Protein AF-A0A6N9TCM9-F1 (afdb_monomer)

Secondary structure (DSSP, 8-state):
-HHHHHHHHHHHHHHHHTTSS-HHHHTSHHHHHHHHHHHHHHHHHHHHHHHHHTTT---HHHHHHHHHHHHHHHHHHHHHHHHHHHT-HHHHHHHHHHHHHHHHTT---SSSEEEETTEEEES---HHHHHHHHHTT-

Structure (mmCIF, N/CA/C/O backbone):
data_AF-A0A6N9TCM9-F1
#
_entry.id   AF-A0A6N9TCM9-F1
#
loop_
_atom_site.group_PDB
_atom_site.id
_atom_site.type_symbol
_atom_site.label_atom_id
_atom_site.label_alt_id
_atom_site.label_comp_id
_atom_site.label_asym_id
_atom_site.label_entity_id
_atom_site.label_seq_id
_atom_site.pdbx_PDB_ins_code
_atom_site.Cartn_x
_atom_site.Cartn_y
_atom_site.Cartn_z
_atom_site.occupancy
_atom_site.B_iso_or_equiv
_atom_site.auth_seq_id
_atom_site.auth_comp_id
_atom_site.auth_asym_id
_atom_site.auth_atom_id
_atom_site.pdbx_PDB_model_num
ATOM 1 N N . MET A 1 1 ? -20.689 16.392 9.400 1.00 61.03 1 MET A N 1
ATOM 2 C CA . MET A 1 1 ? -19.559 17.279 9.043 1.00 61.03 1 MET A CA 1
ATOM 3 C C . MET A 1 1 ? -18.229 16.535 8.912 1.00 61.03 1 MET A C 1
ATOM 5 O O . MET A 1 1 ? -17.640 16.641 7.851 1.0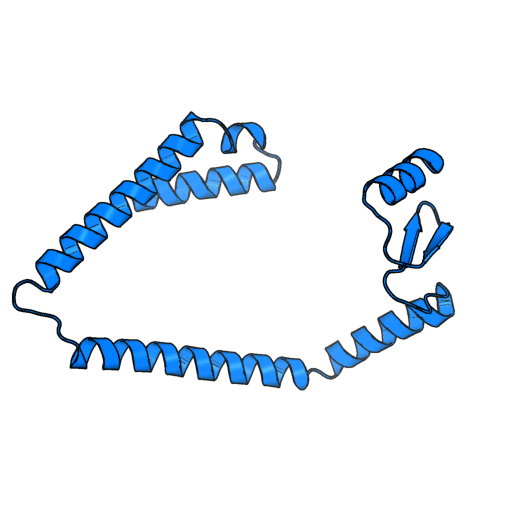0 61.03 1 MET A O 1
ATOM 9 N N . ALA A 1 2 ? -17.783 15.718 9.880 1.00 75.38 2 ALA A N 1
ATOM 10 C CA . ALA A 1 2 ? -16.501 14.990 9.770 1.00 75.38 2 ALA A CA 1
ATOM 11 C C . ALA A 1 2 ? -16.387 14.067 8.533 1.00 75.38 2 ALA A C 1
ATOM 13 O O . ALA A 1 2 ? -15.370 14.084 7.851 1.00 75.38 2 ALA A O 1
ATOM 14 N N . ILE A 1 3 ? -17.455 13.331 8.195 1.00 83.00 3 ILE A N 1
ATOM 15 C CA . ILE A 1 3 ? -17.491 12.468 6.997 1.00 83.00 3 ILE A CA 1
ATOM 16 C C . ILE A 1 3 ? -17.316 13.294 5.714 1.00 83.00 3 ILE A C 1
ATOM 18 O O . ILE A 1 3 ? -16.526 12.924 4.856 1.00 83.00 3 ILE A O 1
ATOM 22 N N . LEU A 1 4 ? -17.994 14.443 5.610 1.00 89.25 4 LEU A N 1
ATOM 23 C CA . LEU A 1 4 ? -17.861 15.342 4.458 1.00 89.25 4 LEU A CA 1
ATOM 24 C C . LEU A 1 4 ? -16.426 15.864 4.314 1.00 89.25 4 LEU A C 1
ATOM 26 O O . LEU A 1 4 ? -15.913 15.904 3.206 1.00 89.25 4 LEU A O 1
ATOM 30 N N . GLY A 1 5 ? -15.762 16.209 5.422 1.00 89.31 5 GLY A N 1
ATOM 31 C CA . GLY A 1 5 ? -14.369 16.664 5.395 1.00 89.31 5 GLY A CA 1
ATOM 32 C C . GLY A 1 5 ? -13.399 15.600 4.875 1.00 89.31 5 GLY A C 1
ATOM 33 O O . GLY A 1 5 ? -12.535 15.912 4.062 1.00 89.31 5 GLY A O 1
ATOM 34 N N . VAL A 1 6 ? -13.577 14.341 5.286 1.00 92.00 6 VAL A N 1
ATOM 35 C CA . VAL A 1 6 ? -12.769 13.212 4.791 1.00 92.00 6 VAL A CA 1
ATOM 36 C C . VAL A 1 6 ? -13.039 12.952 3.307 1.00 92.00 6 VAL A C 1
ATOM 38 O O . VAL A 1 6 ? -12.094 12.772 2.546 1.00 92.00 6 VAL A O 1
ATOM 41 N N . VAL A 1 7 ? -14.305 12.997 2.876 1.00 94.56 7 VAL A N 1
ATOM 42 C CA . VAL A 1 7 ? -14.668 12.848 1.456 1.00 94.56 7 VAL A CA 1
ATOM 43 C C . VAL A 1 7 ? -14.028 13.945 0.607 1.00 94.56 7 VAL A C 1
ATOM 45 O O . VAL A 1 7 ? -13.422 13.633 -0.408 1.00 94.56 7 VAL A O 1
ATOM 48 N N . VAL A 1 8 ? -14.102 15.211 1.030 1.00 92.88 8 VAL A N 1
ATOM 49 C CA . VAL A 1 8 ? -13.482 16.337 0.307 1.00 92.88 8 VAL A CA 1
ATOM 50 C C . VAL A 1 8 ? -11.961 16.198 0.249 1.00 92.88 8 VAL A C 1
ATOM 52 O O . VAL A 1 8 ? -11.372 16.436 -0.801 1.00 92.88 8 VAL A O 1
ATOM 55 N N . TYR A 1 9 ? -11.325 15.783 1.348 1.00 92.81 9 TYR A N 1
ATOM 56 C CA . TYR A 1 9 ? -9.881 15.547 1.381 1.00 92.81 9 TYR A CA 1
ATOM 57 C C . TYR A 1 9 ? -9.452 14.468 0.378 1.00 92.81 9 TYR A C 1
ATOM 59 O O . TYR A 1 9 ? -8.534 14.694 -0.408 1.00 92.81 9 TYR A O 1
ATOM 67 N N . HIS A 1 10 ? -10.134 13.318 0.368 1.00 94.06 10 HIS A N 1
ATOM 68 C CA . HIS A 1 10 ? -9.845 12.246 -0.587 1.00 94.06 10 HIS A CA 1
ATOM 69 C C . HIS A 1 10 ? -10.168 12.647 -2.024 1.00 94.06 10 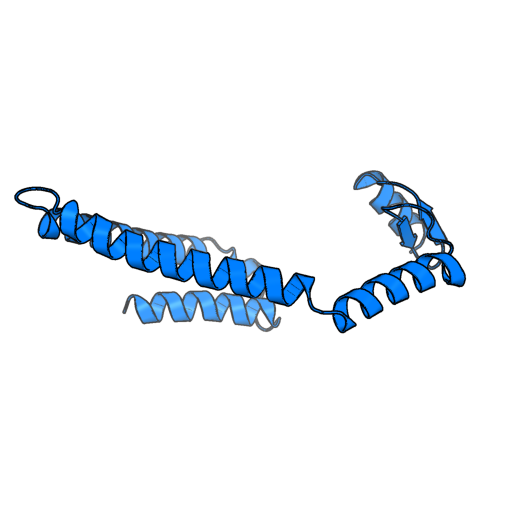HIS A C 1
ATOM 71 O O . HIS A 1 10 ? -9.364 12.395 -2.909 1.00 94.06 10 HIS A O 1
ATOM 77 N N . PHE A 1 11 ? -11.278 13.347 -2.249 1.00 95.00 11 PHE A N 1
ATOM 78 C CA . PHE A 1 11 ? -11.634 13.837 -3.575 1.00 95.00 11 PHE A CA 1
ATOM 79 C C . PHE A 1 11 ? -10.575 14.794 -4.145 1.00 95.00 11 PHE A C 1
ATOM 81 O O . PHE A 1 11 ? -10.271 14.741 -5.332 1.00 95.00 11 PHE A O 1
ATOM 88 N N . GLY A 1 12 ? -9.961 15.635 -3.306 1.00 93.75 12 GLY A N 1
ATOM 89 C CA . GLY A 1 12 ? -8.829 16.472 -3.716 1.00 93.75 12 GLY A CA 1
ATOM 90 C C . GLY A 1 12 ? -7.617 15.650 -4.171 1.00 93.75 12 GLY A C 1
ATOM 91 O O . GLY A 1 12 ? -7.009 15.963 -5.196 1.00 93.75 12 GLY A O 1
ATOM 92 N N . TRP A 1 13 ? -7.307 14.565 -3.456 1.00 93.69 13 TRP A N 1
ATOM 93 C CA . TRP A 1 13 ? -6.287 13.604 -3.879 1.00 93.69 13 TRP A CA 1
ATOM 94 C C . TRP A 1 13 ? -6.653 12.907 -5.187 1.00 93.69 13 TRP A C 1
ATOM 96 O O . TRP A 1 13 ? -5.802 12.828 -6.068 1.00 93.69 13 TRP A O 1
ATOM 106 N N . ASP A 1 14 ? -7.900 12.469 -5.351 1.00 94.12 14 ASP A N 1
ATOM 107 C CA . ASP A 1 14 ? -8.375 11.828 -6.580 1.00 94.12 14 ASP A CA 1
ATOM 108 C C . ASP A 1 14 ? -8.214 12.765 -7.788 1.00 94.12 14 ASP A C 1
ATOM 110 O O . ASP A 1 14 ? -7.663 12.373 -8.815 1.00 94.12 14 ASP A O 1
ATOM 114 N N . LEU A 1 15 ? -8.611 14.038 -7.659 1.00 94.75 15 LEU A N 1
ATOM 115 C CA . LEU A 1 15 ? -8.418 15.044 -8.711 1.00 94.75 15 LEU A CA 1
ATOM 116 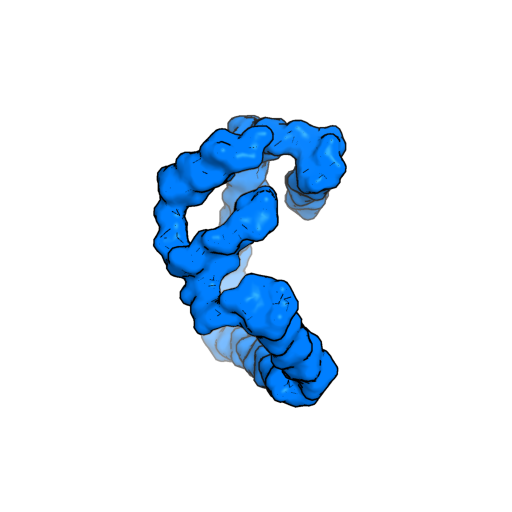C C . LEU A 1 15 ? -6.940 15.271 -9.048 1.00 94.75 15 LEU A C 1
ATOM 118 O O . LEU A 1 15 ? -6.606 15.443 -10.219 1.00 94.75 15 LEU A O 1
ATOM 122 N N . SER A 1 16 ? -6.063 15.263 -8.042 1.00 93.25 16 SER A N 1
ATOM 123 C CA . SER A 1 16 ? -4.613 15.360 -8.237 1.00 93.25 16 SER A CA 1
ATOM 124 C C . SER A 1 16 ? -4.067 14.143 -8.994 1.00 93.25 16 SER A C 1
ATOM 126 O O . SER A 1 16 ? -3.348 14.300 -9.979 1.00 93.25 16 SER A O 1
ATOM 128 N N . PHE A 1 17 ? -4.488 12.928 -8.623 1.00 91.56 17 PHE A N 1
ATOM 129 C CA . PHE A 1 17 ? -4.104 11.693 -9.316 1.00 91.56 17 PHE A CA 1
ATOM 130 C C . PHE A 1 17 ? -4.575 11.650 -10.773 1.00 91.56 17 PHE A C 1
ATOM 132 O O . PHE A 1 17 ? -3.851 11.156 -11.634 1.00 91.56 17 PHE A O 1
ATOM 139 N N . PHE A 1 18 ? -5.760 12.188 -11.067 1.00 94.56 18 PHE A N 1
ATOM 140 C CA . PHE A 1 18 ? -6.274 12.291 -12.434 1.00 94.56 18 PHE A CA 1
ATOM 141 C C . PHE A 1 18 ? -5.702 13.481 -13.227 1.00 94.56 18 PHE A C 1
ATOM 143 O O . PHE A 1 18 ? -6.041 13.646 -14.397 1.00 94.56 18 PHE A O 1
ATOM 150 N N . GLY A 1 19 ? -4.842 14.309 -12.623 1.00 91.88 19 GLY A N 1
ATOM 151 C CA . GLY A 1 19 ? -4.216 15.463 -13.277 1.00 91.88 19 GLY A CA 1
ATOM 152 C C . GLY A 1 19 ? -5.112 16.701 -13.405 1.00 91.88 19 GLY A C 1
ATOM 153 O O . GLY A 1 19 ? -4.745 17.648 -14.096 1.00 91.88 19 GLY A O 1
ATOM 154 N N . PHE A 1 20 ? -6.274 16.727 -12.743 1.00 92.25 20 PHE A N 1
ATOM 155 C CA . PHE A 1 20 ? -7.172 17.890 -12.706 1.00 92.25 20 PHE A CA 1
ATOM 156 C C . PHE A 1 20 ? -6.767 18.938 -11.658 1.00 92.25 20 PHE A C 1
ATOM 158 O O . PHE A 1 20 ? -7.228 20.077 -11.721 1.00 92.25 20 PHE A O 1
ATOM 165 N N . ALA A 1 21 ? -5.921 18.569 -10.694 1.00 88.81 21 ALA A N 1
ATOM 166 C CA . ALA A 1 21 ? -5.365 19.462 -9.680 1.00 88.81 21 ALA A CA 1
ATOM 167 C C . ALA A 1 21 ? -3.840 19.303 -9.605 1.00 88.81 21 ALA A C 1
ATOM 169 O O . ALA A 1 21 ? -3.311 18.231 -9.897 1.00 88.81 21 ALA A O 1
ATOM 170 N N . SER A 1 22 ? -3.121 20.360 -9.212 1.00 88.50 22 SER A N 1
ATOM 171 C CA . SER A 1 22 ? -1.670 20.269 -9.042 1.00 88.50 22 SER A CA 1
ATOM 172 C C . SER A 1 22 ? -1.318 19.428 -7.807 1.00 88.50 22 SER A C 1
ATOM 174 O O . SER A 1 22 ? -1.930 19.619 -6.748 1.00 88.50 22 SER A O 1
ATOM 176 N N . PRO A 1 23 ? -0.303 18.546 -7.887 1.00 85.31 23 PRO A N 1
ATOM 177 C CA . PRO A 1 23 ? 0.176 17.795 -6.727 1.00 85.31 23 PRO A CA 1
ATOM 178 C C . PRO A 1 23 ? 0.543 18.712 -5.556 1.00 85.31 23 PRO A C 1
ATOM 180 O O . PRO A 1 23 ? 0.171 18.444 -4.413 1.00 85.31 23 PRO A O 1
ATOM 183 N N . ASP A 1 24 ? 1.164 19.854 -5.855 1.00 90.12 24 ASP A N 1
ATOM 184 C CA . ASP A 1 24 ? 1.600 20.851 -4.873 1.00 90.12 24 ASP A CA 1
ATOM 185 C C . ASP A 1 24 ? 0.447 21.407 -4.026 1.00 90.12 24 ASP A C 1
ATOM 187 O O . ASP A 1 24 ? 0.636 21.745 -2.858 1.00 90.12 24 ASP A O 1
ATOM 191 N N . MET A 1 25 ? -0.772 21.463 -4.579 1.00 89.19 25 MET A N 1
ATOM 192 C CA . MET A 1 25 ? -1.951 21.903 -3.834 1.00 89.19 25 MET A CA 1
ATOM 193 C C . MET A 1 25 ? -2.258 20.956 -2.669 1.00 89.19 25 MET A C 1
ATOM 195 O O . MET A 1 25 ? -2.553 21.422 -1.568 1.00 89.19 25 MET A O 1
ATOM 199 N N . MET A 1 26 ? -2.173 19.639 -2.876 1.00 92.38 26 MET A N 1
ATOM 200 C CA . MET A 1 26 ? -2.468 18.648 -1.831 1.00 92.38 26 MET A CA 1
ATOM 201 C C . MET A 1 26 ? -1.372 18.574 -0.763 1.00 92.38 26 MET A C 1
ATOM 203 O O . MET A 1 26 ? -1.657 18.265 0.395 1.00 92.38 26 MET A O 1
ATOM 207 N N . PHE A 1 27 ? -0.137 18.918 -1.129 1.00 91.81 27 PHE A N 1
ATOM 208 C CA . PHE A 1 27 ? 0.986 19.045 -0.197 1.00 91.81 27 PHE A CA 1
ATOM 209 C C . PHE A 1 27 ? 1.095 20.433 0.451 1.00 91.81 27 PHE A C 1
ATOM 211 O O . PHE A 1 27 ? 1.983 20.655 1.272 1.00 91.81 27 PHE A O 1
ATOM 218 N N . SER A 1 28 ? 0.202 21.368 0.119 1.00 93.62 28 SER A N 1
ATOM 219 C CA . SER A 1 28 ? 0.217 22.705 0.708 1.00 93.62 28 SER A CA 1
ATOM 220 C C . SER A 1 28 ? -0.081 22.668 2.212 1.00 93.62 28 SER A C 1
ATOM 222 O O . SER A 1 28 ? -0.871 21.851 2.702 1.00 93.62 28 SER A O 1
ATOM 224 N N . GLU A 1 29 ? 0.525 23.592 2.964 1.00 95.00 29 GLU A N 1
ATOM 225 C CA . GLU A 1 29 ? 0.338 23.665 4.418 1.00 95.00 29 GLU A CA 1
ATOM 226 C C . GLU A 1 29 ? -1.136 23.723 4.860 1.00 95.00 29 GLU A C 1
ATOM 228 O O . GLU A 1 29 ? -1.486 22.997 5.797 1.00 95.00 29 GLU A O 1
ATOM 233 N N . PRO A 1 30 ? -2.039 24.488 4.205 1.00 94.12 30 PRO A N 1
ATOM 234 C CA . PRO A 1 30 ? -3.445 24.525 4.603 1.00 94.12 30 PRO A CA 1
ATOM 235 C C . PRO A 1 30 ? -4.133 23.157 4.528 1.00 94.12 30 PRO A C 1
ATOM 237 O O . PRO A 1 30 ? -4.877 22.790 5.440 1.00 94.12 30 PRO A O 1
ATOM 240 N N . VAL A 1 31 ? -3.861 22.376 3.477 1.00 93.19 31 VAL A N 1
ATOM 241 C CA . VAL A 1 31 ? -4.451 21.041 3.286 1.00 93.19 31 VAL A CA 1
ATOM 242 C C . VAL A 1 31 ? -3.897 20.054 4.314 1.00 93.19 31 VAL A C 1
ATOM 244 O O . VAL A 1 31 ? -4.653 19.268 4.892 1.00 93.19 31 VAL A O 1
ATOM 247 N N . ILE A 1 32 ? -2.600 20.135 4.618 1.00 93.00 32 ILE A N 1
ATOM 248 C CA . ILE A 1 32 ? -1.967 19.310 5.654 1.00 93.00 32 ILE A CA 1
ATOM 249 C C . ILE A 1 32 ? -2.546 19.625 7.039 1.00 93.00 32 ILE A C 1
ATOM 251 O O . ILE A 1 32 ? -2.874 18.706 7.794 1.00 93.00 32 ILE A O 1
ATOM 255 N N . ILE A 1 33 ? -2.692 20.906 7.391 1.00 95.81 33 ILE A N 1
ATOM 256 C CA . ILE A 1 33 ? -3.284 21.326 8.670 1.00 95.81 33 ILE A CA 1
ATOM 257 C C . ILE A 1 33 ? -4.736 20.851 8.759 1.00 95.81 33 ILE A C 1
ATOM 259 O O . ILE A 1 33 ? -5.132 20.304 9.788 1.00 95.81 33 ILE A O 1
ATOM 263 N N . PHE A 1 34 ? -5.507 20.984 7.678 1.00 93.50 34 PHE A N 1
ATOM 264 C CA . PHE A 1 34 ? -6.879 20.486 7.605 1.00 93.50 34 PHE A CA 1
ATOM 265 C C . PHE A 1 34 ? -6.960 18.970 7.849 1.00 93.50 34 PHE A C 1
ATOM 267 O O . PHE A 1 34 ? -7.728 18.520 8.703 1.00 93.50 34 PHE A O 1
ATOM 274 N N . ALA A 1 35 ? -6.122 18.180 7.171 1.00 92.75 35 ALA A N 1
ATOM 275 C CA . ALA A 1 35 ? -6.066 16.729 7.344 1.00 92.75 35 ALA A CA 1
ATOM 276 C C . ALA A 1 35 ? -5.680 16.329 8.778 1.00 92.75 35 ALA A C 1
ATOM 278 O O . ALA A 1 35 ? -6.306 15.454 9.384 1.00 92.75 35 ALA A O 1
ATOM 279 N N . ARG A 1 36 ? -4.684 17.011 9.358 1.00 94.19 36 ARG A N 1
ATOM 280 C CA . ARG A 1 36 ? -4.255 16.801 10.750 1.00 94.19 36 ARG A CA 1
ATOM 281 C C . ARG A 1 36 ? -5.352 17.163 11.745 1.00 94.19 36 ARG A C 1
ATOM 283 O O . ARG A 1 36 ? -5.548 16.429 12.709 1.00 94.19 36 ARG A O 1
ATOM 290 N N . ALA A 1 37 ? -6.089 18.246 11.510 1.00 95.06 37 ALA A N 1
ATOM 291 C CA . ALA A 1 37 ? -7.212 18.642 12.351 1.00 95.06 37 ALA A CA 1
ATOM 292 C C . ALA A 1 37 ? -8.350 17.608 12.300 1.00 95.06 37 ALA A C 1
ATOM 294 O O . ALA A 1 37 ? -8.883 17.233 13.346 1.00 95.06 37 ALA A O 1
ATOM 295 N N . LEU A 1 38 ? -8.676 17.083 11.112 1.00 93.12 38 LEU A N 1
ATOM 296 C CA . LEU A 1 38 ? -9.649 15.996 10.960 1.00 93.12 38 LEU A CA 1
ATOM 297 C C . LEU A 1 38 ? -9.223 14.751 11.746 1.00 93.12 38 LEU A C 1
ATOM 299 O O . LEU A 1 38 ? -9.982 14.277 12.595 1.00 93.12 38 LEU A O 1
ATOM 303 N N . ALA A 1 39 ? -7.998 14.266 11.530 1.00 92.12 39 ALA A N 1
ATOM 304 C CA . ALA A 1 39 ? -7.467 13.100 12.235 1.00 92.12 39 ALA A CA 1
ATOM 305 C C . ALA A 1 39 ? -7.399 13.320 13.757 1.00 92.12 39 ALA A C 1
ATOM 307 O O . ALA A 1 39 ? -7.793 12.446 14.533 1.00 92.12 39 ALA A O 1
ATOM 308 N N . GLY A 1 40 ? -6.964 14.506 14.191 1.00 94.56 40 GLY A N 1
ATOM 309 C CA . GLY A 1 40 ? -6.904 14.892 15.598 1.00 94.56 40 GLY A CA 1
ATOM 310 C C . GLY A 1 40 ? -8.282 14.908 16.257 1.00 94.56 40 GLY A C 1
ATOM 311 O O . GLY A 1 40 ? -8.453 14.337 17.333 1.00 94.56 40 GLY A O 1
ATOM 312 N N . SER A 1 41 ? -9.288 15.479 15.587 1.00 93.06 41 SER A N 1
ATOM 313 C CA . SER A 1 41 ? -10.668 15.497 16.089 1.00 93.06 41 SER A CA 1
ATOM 314 C C . SER A 1 41 ? -11.250 14.087 16.229 1.00 93.06 41 SER A C 1
ATOM 316 O O . SER A 1 41 ? -11.871 13.772 17.245 1.00 93.06 41 SER A O 1
ATOM 318 N N . PHE A 1 42 ? -10.988 13.206 15.258 1.00 92.44 42 PHE A N 1
ATOM 319 C CA . PHE A 1 42 ? -11.397 11.807 15.319 1.00 92.44 42 PHE A CA 1
ATOM 320 C C . PHE A 1 42 ? -10.739 11.080 16.495 1.00 92.44 42 PHE A C 1
ATOM 322 O O . PHE A 1 42 ? -11.437 10.444 17.284 1.00 92.44 42 PHE A O 1
ATOM 329 N N . MET A 1 43 ? -9.417 11.209 16.648 1.00 95.19 43 MET A N 1
ATOM 330 C CA . MET A 1 43 ? -8.677 10.557 17.730 1.00 95.19 43 MET A CA 1
ATOM 331 C C . MET A 1 43 ? -9.131 11.055 19.107 1.00 95.19 43 MET A C 1
ATOM 333 O O . MET A 1 43 ? -9.307 10.258 20.028 1.00 95.19 43 MET A O 1
ATOM 337 N N . PHE A 1 44 ? -9.398 12.358 19.237 1.00 95.25 44 PHE A N 1
ATOM 338 C CA . PHE A 1 44 ? -9.937 12.945 20.461 1.00 95.25 44 PHE A CA 1
ATOM 339 C C . PHE A 1 44 ? -11.313 12.360 20.814 1.00 95.25 44 PHE A C 1
ATOM 341 O O . PHE A 1 44 ? -11.509 11.869 21.926 1.00 95.25 44 PHE A O 1
ATOM 348 N N . LEU A 1 45 ? -12.252 12.341 19.860 1.00 94.38 45 LEU A N 1
ATOM 349 C CA . LEU A 1 45 ? -13.592 11.780 20.073 1.00 94.38 45 LEU A CA 1
ATOM 350 C C . LEU A 1 45 ? -13.554 10.277 20.363 1.00 94.38 45 LEU A C 1
ATOM 352 O O . LEU A 1 45 ? -14.295 9.803 21.22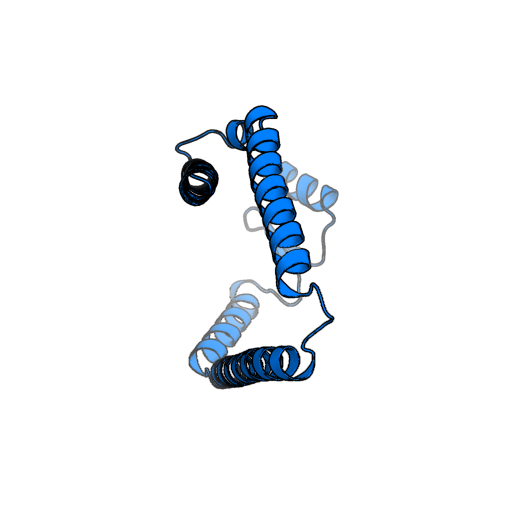7 1.00 94.38 45 LEU A O 1
ATOM 356 N N . ALA A 1 46 ? -12.687 9.527 19.681 1.00 93.19 46 ALA A N 1
ATOM 357 C CA . ALA A 1 46 ? -12.463 8.113 19.952 1.00 93.19 46 ALA A CA 1
ATOM 358 C C . ALA A 1 46 ? -11.935 7.895 21.380 1.00 93.19 46 ALA A C 1
ATOM 360 O O . ALA A 1 46 ? -12.440 7.023 22.086 1.00 93.19 46 ALA A O 1
ATOM 361 N N . GLY A 1 47 ? -10.989 8.723 21.835 1.00 92.44 47 GLY A N 1
ATOM 362 C CA . GLY A 1 47 ? -10.462 8.697 23.200 1.00 92.44 47 GLY A CA 1
ATOM 363 C C . GLY A 1 47 ? -11.532 8.991 24.254 1.00 92.44 47 GLY A C 1
ATOM 364 O O . GLY A 1 47 ? -11.716 8.201 25.179 1.00 92.44 47 GLY A O 1
ATOM 365 N N . VAL A 1 48 ? -12.303 10.071 24.082 1.00 94.00 48 VAL A N 1
ATOM 366 C CA . VAL A 1 48 ? -13.429 10.408 24.976 1.00 94.00 48 VAL A CA 1
ATOM 367 C C . VAL A 1 48 ? -14.458 9.275 25.008 1.00 94.00 48 VAL A C 1
ATOM 369 O O . VAL A 1 48 ? -14.883 8.847 26.082 1.00 94.00 48 VAL A O 1
ATOM 372 N N . SER A 1 49 ? -14.814 8.729 23.843 1.00 91.00 49 SER A N 1
ATOM 373 C CA . SER A 1 49 ? -15.742 7.597 23.734 1.00 91.00 49 SER A CA 1
ATOM 374 C C . SER A 1 49 ? -15.213 6.355 24.448 1.00 91.00 49 SER A C 1
ATOM 376 O O . SER A 1 49 ? -15.984 5.638 25.085 1.00 91.00 49 SER A O 1
ATOM 378 N N . LEU A 1 50 ? -13.904 6.098 24.374 1.00 89.31 50 LEU A N 1
ATOM 379 C CA . LEU A 1 50 ? -13.270 4.972 25.047 1.00 89.31 50 LEU A CA 1
ATOM 380 C C . LEU A 1 50 ? -13.361 5.111 26.569 1.00 89.31 50 LEU A C 1
ATOM 382 O O . LEU A 1 50 ? -13.768 4.148 27.221 1.00 89.31 50 LEU A O 1
ATOM 386 N N . VAL A 1 51 ? -13.051 6.298 27.109 1.00 89.56 51 VAL A N 1
ATOM 387 C CA . VAL A 1 51 ? -13.155 6.607 28.547 1.00 89.56 51 VAL A CA 1
ATOM 388 C C . VAL A 1 51 ? -14.594 6.424 29.034 1.00 89.56 51 VAL A C 1
ATOM 390 O O . VAL A 1 51 ? -14.825 5.694 29.998 1.00 89.56 51 VAL A O 1
ATOM 393 N N . LEU A 1 52 ? -15.576 6.997 28.329 1.00 89.00 52 LEU A N 1
ATOM 394 C CA . LEU A 1 52 ? -16.996 6.865 28.680 1.00 89.00 52 LEU A CA 1
ATOM 395 C C . LEU A 1 52 ? -17.493 5.414 28.590 1.00 89.00 52 LEU A C 1
ATOM 397 O O . LEU A 1 52 ? -18.248 4.958 29.447 1.00 89.00 52 LEU A O 1
ATOM 401 N N . ALA A 1 53 ? -17.047 4.655 27.586 1.00 86.25 53 ALA A N 1
ATOM 402 C CA . ALA A 1 53 ? -17.433 3.256 27.413 1.00 86.25 53 ALA A CA 1
ATOM 403 C C . ALA A 1 53 ? -16.853 2.315 28.489 1.00 86.25 53 ALA A C 1
ATOM 405 O O . ALA A 1 53 ? -17.350 1.196 28.647 1.00 86.25 53 ALA A O 1
ATOM 406 N N . HIS A 1 54 ? -15.805 2.742 29.204 1.00 83.00 54 HIS A N 1
ATOM 407 C CA . HIS A 1 54 ? -15.012 1.915 30.119 1.00 83.00 54 HIS A CA 1
ATOM 408 C C . HIS A 1 54 ? -14.997 2.412 31.574 1.00 83.00 54 HIS A C 1
ATOM 410 O O . HIS A 1 54 ? -14.175 1.940 32.356 1.00 83.00 54 HIS A O 1
ATOM 416 N N . GLY A 1 55 ? -15.923 3.296 31.968 1.00 76.44 55 GLY A N 1
ATOM 417 C CA . GLY A 1 55 ? -15.906 3.990 33.268 1.00 76.44 55 GLY A CA 1
ATOM 418 C C . GLY A 1 55 ? -15.740 3.114 34.523 1.00 76.44 55 GLY A C 1
ATOM 419 O O . GLY A 1 55 ? -15.075 3.535 35.459 1.00 76.44 55 GLY A O 1
ATOM 420 N N . ASN A 1 56 ? -16.262 1.879 34.528 1.00 78.69 56 ASN A N 1
ATOM 421 C CA . ASN A 1 56 ? -16.129 0.928 35.650 1.00 78.69 56 ASN A CA 1
ATOM 422 C C . ASN A 1 56 ? -15.164 -0.246 35.363 1.00 78.69 56 ASN A C 1
ATOM 424 O O . ASN A 1 56 ? -15.160 -1.238 36.090 1.00 78.69 56 ASN A O 1
ATOM 428 N N . GLY A 1 57 ? -14.375 -0.172 34.286 1.00 84.44 57 GLY A N 1
ATOM 429 C CA . GLY A 1 57 ? -13.391 -1.184 33.895 1.00 84.44 57 GLY A CA 1
ATOM 430 C C . GLY A 1 57 ? -13.610 -1.797 32.506 1.00 84.44 57 GLY A C 1
ATOM 431 O O . GLY A 1 57 ? -14.665 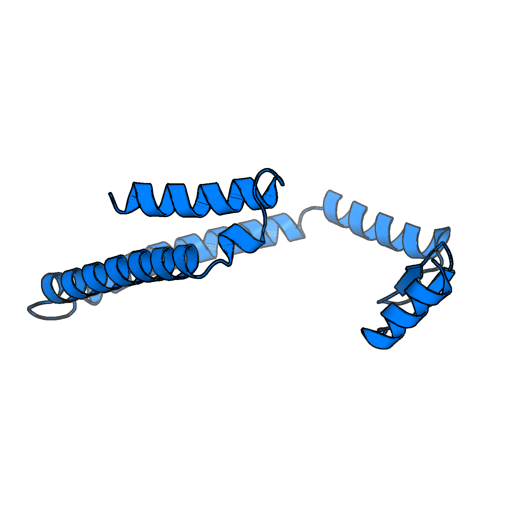-1.677 31.877 1.00 84.44 57 GLY A O 1
ATOM 432 N N . VAL A 1 58 ? -12.580 -2.491 32.011 1.00 87.06 58 VAL A N 1
ATOM 433 C CA . VAL A 1 58 ? -12.561 -3.078 30.662 1.00 87.06 58 VAL A CA 1
ATOM 434 C C . VAL A 1 58 ? -13.312 -4.398 30.582 1.00 87.06 58 VAL A C 1
ATOM 436 O O . VAL A 1 58 ? -13.000 -5.377 31.258 1.00 87.06 58 VAL A O 1
ATOM 439 N N . ARG A 1 59 ? -14.283 -4.467 29.660 1.00 86.75 59 ARG A N 1
ATOM 440 C CA . ARG A 1 59 ? -15.097 -5.665 29.386 1.00 86.75 59 ARG A CA 1
ATOM 441 C C . ARG A 1 59 ? -14.347 -6.668 28.501 1.00 86.75 59 ARG A C 1
ATOM 443 O O . ARG A 1 59 ? -14.846 -7.077 27.448 1.00 86.75 59 ARG A O 1
ATOM 450 N N . TRP A 1 60 ? -13.171 -7.107 28.952 1.00 89.31 60 TRP A N 1
ATOM 451 C CA . TRP A 1 60 ? -12.228 -7.963 28.216 1.00 89.31 60 TRP A CA 1
ATOM 452 C C . TRP A 1 60 ? -12.854 -9.205 27.582 1.00 89.31 60 TRP A C 1
ATOM 454 O O . TRP A 1 60 ? -12.474 -9.595 26.481 1.00 89.31 60 TRP A O 1
ATOM 464 N N . ARG A 1 61 ? -13.837 -9.834 28.241 1.00 90.75 61 ARG A N 1
ATOM 465 C CA . ARG A 1 61 ? -14.518 -11.018 27.693 1.00 90.75 61 ARG A CA 1
ATOM 466 C C . ARG A 1 61 ? -15.269 -10.702 26.396 1.00 90.75 61 ARG A C 1
ATOM 468 O O . ARG A 1 61 ? -15.064 -11.388 25.402 1.00 90.75 61 ARG A O 1
ATOM 475 N N . LYS A 1 62 ? -16.086 -9.642 26.377 1.00 89.62 62 LYS A N 1
ATOM 476 C CA . LYS A 1 62 ? -16.832 -9.242 25.170 1.00 89.62 62 LYS A CA 1
ATOM 477 C C . LYS A 1 62 ? -15.911 -8.658 24.099 1.00 89.62 62 LYS A C 1
ATOM 479 O O . LYS A 1 62 ? -16.134 -8.904 22.917 1.00 89.62 62 LYS A O 1
ATOM 484 N N . PHE A 1 63 ? -14.879 -7.918 24.506 1.00 90.62 63 PHE A N 1
ATOM 485 C CA . PHE A 1 63 ? -13.864 -7.399 23.589 1.00 90.62 63 PHE A CA 1
ATOM 486 C C . PHE A 1 63 ? -13.142 -8.534 22.850 1.00 90.62 63 PHE A C 1
ATOM 488 O O . PHE A 1 63 ? -13.190 -8.584 21.623 1.00 90.62 63 PHE A O 1
ATOM 495 N N . ARG A 1 64 ? -12.580 -9.509 23.581 1.00 95.12 64 ARG A N 1
ATOM 496 C CA . ARG A 1 64 ? -11.894 -10.666 22.982 1.00 95.12 64 ARG A CA 1
ATOM 497 C C . ARG A 1 64 ? -12.810 -11.504 22.095 1.00 95.12 64 ARG A C 1
ATOM 499 O O . ARG A 1 64 ? -12.362 -11.971 21.062 1.00 95.12 64 ARG A O 1
ATOM 506 N N . GLN A 1 65 ? -14.093 -11.649 22.436 1.00 96.31 65 GLN A N 1
ATOM 507 C CA . GLN A 1 65 ? -15.060 -12.338 21.570 1.00 96.31 65 GLN A CA 1
ATOM 508 C C . GLN A 1 65 ? -15.262 -11.632 20.224 1.00 96.31 65 GLN A C 1
ATOM 510 O O . GLN A 1 65 ? -15.370 -12.295 19.198 1.00 96.31 65 GLN A O 1
ATOM 515 N N . ARG A 1 66 ? -15.334 -10.296 20.210 1.00 94.69 66 ARG A N 1
ATOM 516 C CA . ARG A 1 66 ? -15.450 -9.526 18.961 1.00 94.69 66 ARG A CA 1
ATOM 517 C C . ARG A 1 66 ? -14.158 -9.597 18.156 1.00 94.69 66 ARG A C 1
ATOM 519 O O . ARG A 1 66 ? -14.213 -9.881 16.966 1.00 94.69 66 ARG A O 1
ATOM 526 N N . LEU A 1 67 ? -13.021 -9.413 18.826 1.00 96.56 67 LEU A N 1
ATOM 527 C CA . LEU A 1 67 ? -11.703 -9.502 18.206 1.00 96.56 67 LEU A CA 1
ATOM 528 C C . LEU A 1 67 ? -11.466 -10.883 17.584 1.00 96.56 67 LEU A C 1
ATOM 530 O O . LEU A 1 67 ? -11.060 -10.961 16.434 1.00 96.56 67 LEU A O 1
ATOM 534 N N . ALA A 1 68 ? -11.796 -11.962 18.298 1.00 97.94 68 ALA A N 1
ATOM 535 C CA . ALA A 1 68 ? -11.653 -13.327 17.802 1.00 97.94 68 ALA A CA 1
ATOM 536 C C . ALA A 1 68 ? -12.493 -13.585 16.543 1.00 97.94 68 ALA A C 1
ATOM 538 O O . ALA A 1 68 ? -12.010 -14.236 15.626 1.00 97.94 68 ALA A O 1
ATOM 539 N N . LYS A 1 69 ? -13.719 -13.046 16.458 1.00 98.12 69 LYS A N 1
ATOM 540 C CA . LYS A 1 69 ? -14.551 -13.168 15.246 1.00 98.12 69 LYS A CA 1
ATOM 541 C C . LYS A 1 69 ? -13.910 -12.483 14.041 1.00 98.12 69 LYS A C 1
ATOM 543 O O . LYS A 1 69 ? -13.867 -13.074 12.969 1.00 98.12 69 LYS A O 1
ATOM 548 N N . VAL A 1 70 ? -13.407 -11.261 14.222 1.00 98.00 70 VAL A N 1
ATOM 549 C CA . VAL A 1 70 ? -12.740 -10.509 13.147 1.00 98.00 70 VAL A CA 1
ATOM 550 C C . VAL A 1 70 ? -11.443 -11.201 12.732 1.00 98.00 70 VAL A C 1
ATOM 552 O O . VAL A 1 70 ? -11.219 -11.401 11.545 1.00 98.00 70 VAL A O 1
ATOM 555 N N . ALA A 1 71 ? -10.627 -11.627 13.698 1.00 98.44 71 ALA A N 1
ATOM 556 C CA . ALA A 1 71 ? -9.379 -12.336 13.436 1.00 98.44 71 ALA A CA 1
ATOM 557 C C . ALA A 1 71 ? -9.614 -13.672 12.716 1.00 98.44 71 ALA A C 1
ATOM 559 O O . ALA A 1 71 ? -8.905 -13.982 11.765 1.00 98.44 71 ALA A O 1
ATOM 560 N N . ALA A 1 72 ? -10.636 -14.434 13.119 1.00 98.44 72 ALA A N 1
ATOM 561 C CA . ALA A 1 72 ? -11.005 -15.677 12.451 1.00 98.44 72 ALA A CA 1
ATOM 562 C C . ALA A 1 72 ? -11.474 -15.428 11.012 1.00 98.44 72 ALA A C 1
ATOM 564 O O . ALA A 1 72 ? -11.005 -16.101 10.102 1.00 98.44 72 ALA A O 1
ATOM 565 N N . ALA A 1 73 ? -12.344 -14.439 10.785 1.00 98.31 73 ALA A N 1
ATOM 566 C CA . ALA A 1 73 ? -12.788 -14.084 9.438 1.00 98.31 73 ALA A CA 1
ATOM 567 C C . ALA A 1 73 ? -11.615 -13.639 8.547 1.00 98.31 73 ALA A C 1
ATOM 569 O O . ALA A 1 73 ? -11.504 -14.095 7.412 1.00 98.31 73 ALA A O 1
ATOM 570 N N . ALA A 1 74 ? -10.713 -12.807 9.077 1.00 98.38 74 ALA A N 1
ATOM 571 C CA . ALA A 1 74 ? -9.510 -12.381 8.371 1.00 98.38 74 ALA A CA 1
ATOM 572 C C . ALA A 1 74 ? -8.605 -13.573 8.028 1.00 98.38 74 ALA A C 1
ATOM 574 O O . ALA A 1 74 ? -8.187 -13.701 6.885 1.00 98.38 74 ALA A O 1
ATOM 575 N N . ALA A 1 75 ? -8.356 -14.478 8.979 1.00 98.50 75 ALA A N 1
ATOM 576 C CA . ALA A 1 75 ? -7.551 -15.674 8.741 1.00 98.50 75 ALA A CA 1
ATOM 577 C C . ALA A 1 75 ? -8.168 -16.577 7.662 1.00 98.50 75 ALA A C 1
ATOM 579 O O . ALA A 1 75 ? -7.455 -17.031 6.772 1.00 98.50 75 ALA A O 1
ATOM 580 N N . VAL A 1 76 ? -9.487 -16.792 7.703 1.00 98.56 76 VAL A N 1
ATOM 581 C CA . VAL A 1 76 ? -10.204 -17.582 6.692 1.00 98.56 76 VAL A CA 1
ATOM 582 C C . 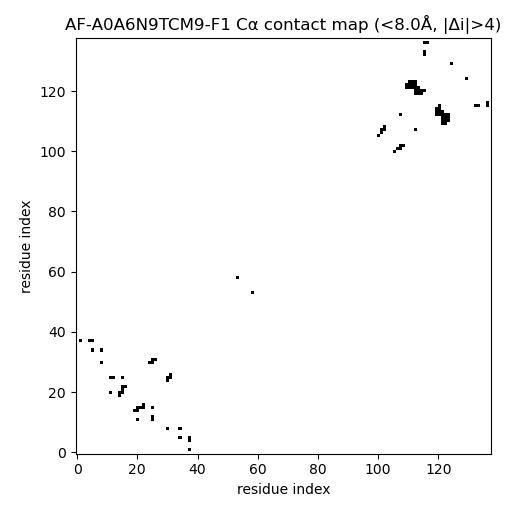VAL A 1 76 ? -10.051 -16.960 5.307 1.00 98.56 76 VAL A C 1
ATOM 584 O O . VAL A 1 76 ? -9.647 -17.655 4.380 1.00 98.56 76 VAL A O 1
ATOM 587 N N . ILE A 1 77 ? -10.320 -15.659 5.164 1.00 98.25 77 ILE A N 1
ATOM 588 C CA . ILE A 1 77 ? -10.197 -14.969 3.873 1.00 98.25 77 ILE A CA 1
ATOM 589 C C . ILE A 1 77 ? -8.749 -15.012 3.376 1.00 98.25 77 ILE A C 1
ATOM 591 O O . ILE A 1 77 ? -8.524 -15.313 2.210 1.00 98.25 77 ILE A O 1
ATOM 595 N N . SER A 1 78 ? -7.764 -14.774 4.245 1.00 98.19 78 SER A N 1
ATOM 596 C CA . SER A 1 78 ? -6.349 -14.839 3.868 1.00 98.19 78 SER A CA 1
ATOM 597 C C . SER A 1 78 ? -5.948 -16.221 3.361 1.00 98.19 78 SER A C 1
ATOM 599 O O . SER A 1 78 ? -5.288 -16.312 2.330 1.00 98.19 78 SER A O 1
ATOM 601 N N . ILE A 1 79 ? -6.364 -17.292 4.047 1.00 98.56 79 ILE A N 1
ATOM 602 C CA . ILE A 1 79 ? -6.078 -18.667 3.618 1.00 98.56 79 ILE A CA 1
ATOM 603 C C . ILE A 1 79 ? -6.727 -18.935 2.262 1.00 98.56 79 ILE A C 1
ATOM 605 O O . ILE A 1 79 ? -6.038 -19.379 1.352 1.00 98.56 79 ILE A O 1
ATOM 609 N N . VAL A 1 80 ? -8.015 -18.618 2.108 1.00 98.44 80 VAL A N 1
ATOM 610 C CA . VAL A 1 80 ? -8.755 -18.854 0.859 1.00 98.44 80 VAL A CA 1
ATOM 611 C C . VAL A 1 80 ? -8.132 -18.097 -0.312 1.00 98.44 80 VAL A C 1
ATOM 613 O O . VAL A 1 80 ? -7.907 -18.683 -1.365 1.00 98.44 80 VAL A O 1
ATOM 616 N N . THR A 1 81 ? -7.816 -16.813 -0.140 1.00 97.81 81 THR A N 1
ATOM 617 C CA . THR A 1 81 ? -7.198 -15.999 -1.196 1.00 97.81 81 THR A CA 1
ATOM 618 C C . THR A 1 81 ? -5.805 -16.512 -1.549 1.00 97.81 81 THR A C 1
ATOM 620 O O . THR A 1 81 ? -5.452 -16.582 -2.723 1.00 97.81 81 THR A O 1
ATOM 623 N N . PHE A 1 82 ? -5.014 -16.909 -0.549 1.00 97.88 82 PHE A N 1
ATOM 624 C CA . PHE A 1 82 ? -3.682 -17.458 -0.778 1.00 97.88 82 PHE A CA 1
ATOM 625 C C . PHE A 1 82 ? -3.740 -18.795 -1.524 1.00 97.88 82 PHE A C 1
ATOM 627 O O . PHE A 1 82 ? -3.012 -18.978 -2.496 1.00 97.88 82 PHE A O 1
ATOM 634 N N . THR A 1 83 ? -4.631 -19.709 -1.128 1.00 97.88 83 THR A N 1
ATOM 635 C CA . THR A 1 83 ? -4.785 -20.992 -1.827 1.00 97.88 83 THR A CA 1
ATOM 636 C C . THR A 1 83 ? -5.341 -20.803 -3.231 1.00 97.88 83 THR A C 1
ATOM 638 O O . THR A 1 83 ? -4.847 -21.447 -4.146 1.00 97.88 83 THR A O 1
ATOM 641 N N . ALA A 1 84 ? -6.302 -19.893 -3.422 1.00 97.69 84 ALA A N 1
ATOM 642 C CA . ALA A 1 84 ? -6.817 -19.556 -4.747 1.00 97.69 84 ALA A CA 1
ATOM 643 C C . ALA A 1 84 ? -5.706 -19.023 -5.666 1.00 97.69 84 ALA A C 1
ATOM 645 O O . ALA A 1 84 ? -5.596 -19.469 -6.800 1.00 97.69 84 ALA A O 1
ATOM 646 N N . CYS A 1 85 ? -4.844 -18.136 -5.158 1.00 96.56 85 CYS A N 1
ATOM 647 C CA . CYS A 1 85 ? -3.692 -17.622 -5.900 1.00 96.56 85 CYS A CA 1
ATOM 648 C C . CYS A 1 85 ? -2.698 -18.736 -6.272 1.00 96.56 85 CYS A C 1
ATOM 650 O O . CYS A 1 85 ? -2.265 -18.821 -7.416 1.00 96.56 85 CYS A O 1
ATOM 652 N N . LEU A 1 86 ? -2.369 -19.632 -5.332 1.00 96.75 86 LEU A N 1
ATOM 653 C CA . LEU A 1 86 ? -1.460 -20.756 -5.595 1.00 96.75 86 LEU A CA 1
ATOM 654 C C . LEU A 1 86 ? -2.022 -21.789 -6.580 1.00 96.75 86 LEU A C 1
ATOM 656 O O . LEU A 1 86 ? -1.251 -22.507 -7.209 1.00 96.75 86 LEU A O 1
ATOM 660 N N . GLN A 1 87 ? -3.345 -21.901 -6.676 1.00 97.00 87 GLN A N 1
ATOM 661 C CA . GLN A 1 87 ? -4.029 -22.843 -7.563 1.00 97.00 87 GLN A CA 1
ATOM 662 C C . GLN A 1 87 ? -4.358 -22.241 -8.936 1.00 97.00 87 GLN A C 1
ATOM 664 O O . GLN A 1 87 ? -4.905 -22.945 -9.784 1.00 97.00 87 GLN A O 1
ATOM 669 N N . ASP A 1 88 ? -4.031 -20.967 -9.172 1.00 97.69 88 ASP A N 1
ATOM 670 C CA . ASP A 1 88 ? -4.275 -20.286 -10.441 1.00 97.69 88 ASP A CA 1
ATOM 671 C C . ASP A 1 88 ? -3.242 -20.720 -11.498 1.00 97.69 88 ASP A C 1
ATOM 673 O O . ASP A 1 88 ? -2.164 -20.137 -11.661 1.00 97.69 88 ASP A O 1
ATOM 677 N N . THR A 1 89 ? -3.579 -21.787 -12.223 1.00 97.44 89 THR A N 1
ATOM 678 C CA . THR A 1 89 ? -2.736 -22.344 -13.289 1.00 97.44 89 THR A CA 1
ATOM 679 C C . THR A 1 89 ? -2.577 -21.391 -14.469 1.00 97.44 89 THR A C 1
ATOM 681 O O . THR A 1 89 ? -1.542 -21.415 -15.133 1.00 97.44 89 THR A O 1
ATOM 684 N N . ASP A 1 90 ? -3.565 -20.530 -14.722 1.00 97.62 90 ASP A N 1
ATOM 685 C CA . ASP A 1 90 ? -3.511 -19.554 -15.811 1.00 97.62 90 ASP A CA 1
ATOM 686 C C . ASP A 1 90 ? -2.530 -18.428 -15.476 1.00 97.62 90 ASP A C 1
ATOM 688 O O . ASP A 1 90 ? -1.746 -17.997 -16.327 1.00 97.62 90 ASP A O 1
ATOM 692 N N . LEU A 1 91 ? -2.532 -17.962 -14.224 1.00 96.19 91 LEU A N 1
ATOM 693 C CA . LEU A 1 91 ? -1.538 -17.023 -13.717 1.00 96.19 91 LEU A CA 1
ATOM 694 C C . LEU A 1 91 ? -0.138 -17.636 -13.766 1.00 96.19 91 LEU A C 1
ATOM 696 O O . LEU A 1 91 ? 0.785 -16.993 -14.267 1.00 96.19 91 LEU A O 1
ATOM 700 N N . GLN A 1 92 ? 0.020 -18.884 -13.314 1.00 97.06 92 GLN A N 1
ATOM 701 C CA . GLN A 1 92 ? 1.296 -19.593 -13.394 1.00 97.06 92 GLN A CA 1
ATOM 702 C C . GLN A 1 92 ? 1.796 -19.685 -14.842 1.00 97.06 92 GLN A C 1
ATOM 704 O O . GLN A 1 92 ? 2.953 -19.360 -15.112 1.00 97.06 92 GLN A O 1
ATOM 709 N N . ALA A 1 93 ? 0.925 -20.063 -15.783 1.00 97.44 93 ALA A N 1
ATOM 710 C CA . ALA A 1 93 ? 1.269 -20.144 -17.198 1.00 97.44 93 ALA A CA 1
ATOM 711 C C . ALA A 1 93 ? 1.724 -18.787 -17.757 1.00 97.44 93 ALA A C 1
ATOM 713 O O . ALA A 1 93 ? 2.721 -18.718 -18.472 1.00 97.44 93 ALA A O 1
ATOM 714 N N . LYS A 1 94 ? 1.058 -17.685 -17.386 1.00 97.69 94 LYS A N 1
ATOM 715 C CA . LYS A 1 94 ? 1.458 -16.325 -17.793 1.00 97.69 94 LYS A CA 1
ATOM 716 C C . LYS A 1 94 ? 2.810 -15.902 -17.214 1.00 97.69 94 LYS A C 1
ATOM 718 O O . LYS A 1 94 ? 3.580 -15.236 -17.910 1.00 97.69 94 LYS A O 1
ATOM 723 N N . VAL A 1 95 ? 3.106 -16.270 -15.965 1.00 96.19 95 VAL A N 1
ATOM 724 C CA . VAL A 1 95 ? 4.404 -15.988 -15.327 1.00 96.19 95 VAL A CA 1
ATOM 725 C C . VAL A 1 95 ? 5.523 -16.725 -16.059 1.00 96.19 95 VAL A C 1
ATOM 727 O O . VAL A 1 95 ? 6.507 -16.095 -16.447 1.00 96.19 95 VAL A O 1
ATOM 730 N N . VAL A 1 96 ? 5.343 -18.023 -16.315 1.00 96.75 96 VAL A N 1
ATOM 731 C CA . VAL A 1 96 ? 6.318 -18.840 -17.052 1.00 96.75 96 VAL A CA 1
ATOM 732 C C . VAL A 1 96 ? 6.496 -18.317 -18.477 1.00 96.75 96 VAL A C 1
ATOM 734 O O . VAL A 1 96 ? 7.624 -18.073 -18.888 1.00 96.75 96 VAL A O 1
ATOM 737 N N . ALA A 1 97 ? 5.410 -18.020 -19.195 1.00 97.56 97 ALA A N 1
ATOM 738 C CA . ALA A 1 97 ? 5.489 -17.457 -20.543 1.00 97.56 97 ALA A CA 1
ATOM 739 C C . ALA A 1 97 ? 6.238 -16.111 -20.576 1.00 97.56 97 ALA A C 1
ATOM 741 O O . ALA A 1 97 ? 7.020 -15.849 -21.487 1.00 97.56 97 ALA A O 1
ATOM 742 N N . THR A 1 98 ? 6.041 -15.252 -19.569 1.00 96.12 98 THR A N 1
ATOM 743 C CA . THR A 1 98 ? 6.769 -13.975 -19.463 1.00 96.12 98 THR A CA 1
ATOM 744 C C . THR A 1 98 ? 8.260 -14.198 -19.199 1.00 96.12 98 THR A C 1
ATOM 746 O O . THR A 1 98 ? 9.094 -13.517 -19.797 1.00 96.12 98 THR A O 1
ATOM 749 N N . GLN A 1 99 ? 8.603 -15.160 -18.336 1.00 95.56 99 GLN A N 1
ATOM 750 C CA . GLN A 1 99 ? 9.987 -15.554 -18.071 1.00 95.56 99 GLN A CA 1
ATOM 751 C C . GLN A 1 99 ? 10.659 -16.119 -19.333 1.00 95.56 99 GLN A C 1
ATOM 753 O O . GLN A 1 99 ? 11.745 -15.670 -19.698 1.00 95.56 99 GLN A O 1
ATOM 758 N N . GLU A 1 100 ? 10.013 -17.068 -20.013 1.00 96.56 100 GLU A N 1
ATOM 759 C CA . GLU A 1 100 ? 10.508 -17.690 -21.244 1.00 96.56 100 GLU A CA 1
ATOM 760 C C . GLU A 1 100 ? 10.707 -16.657 -22.348 1.00 96.56 100 GLU A C 1
ATOM 762 O O . GLU A 1 100 ? 11.751 -16.656 -23.000 1.00 96.56 100 GLU A O 1
ATOM 767 N N . ARG A 1 101 ? 9.761 -15.725 -22.521 1.00 95.62 101 ARG A N 1
ATOM 768 C CA . ARG A 1 101 ? 9.911 -14.604 -23.457 1.00 95.62 101 ARG A CA 1
ATOM 769 C C . ARG A 1 101 ? 11.121 -13.745 -23.102 1.00 95.62 101 ARG A C 1
ATOM 771 O O . ARG A 1 101 ? 11.924 -13.418 -23.970 1.00 95.62 101 ARG A O 1
ATOM 778 N N . GLY A 1 102 ? 11.274 -13.399 -21.822 1.00 94.31 102 GLY A N 1
ATOM 779 C CA . GLY A 1 102 ? 12.427 -12.652 -21.320 1.00 94.31 102 GLY A CA 1
ATOM 780 C C . GLY A 1 102 ? 13.754 -13.327 -21.672 1.00 94.31 102 GLY A C 1
ATOM 781 O O . GLY A 1 102 ? 14.662 -12.663 -22.162 1.00 94.31 102 GLY A O 1
ATOM 782 N N . GLN A 1 103 ? 13.848 -14.643 -21.488 1.00 94.94 103 GLN A N 1
ATOM 783 C CA . GLN A 1 103 ? 15.050 -15.423 -21.791 1.00 94.94 103 GLN A CA 1
ATOM 784 C C . GLN A 1 103 ? 15.295 -15.584 -23.298 1.00 94.94 103 GLN A C 1
ATOM 786 O O . GLN A 1 103 ? 16.404 -15.341 -23.765 1.00 94.94 103 GLN A O 1
ATOM 791 N N . SER A 1 104 ? 14.275 -15.988 -24.055 1.00 95.31 104 SER A N 1
ATOM 792 C CA . SER A 1 104 ? 14.408 -16.380 -25.465 1.00 95.31 104 SER A CA 1
ATOM 793 C C . SER A 1 104 ? 14.449 -15.199 -26.433 1.00 95.31 104 SER A C 1
ATOM 795 O O . SER A 1 104 ? 15.264 -15.200 -27.352 1.00 95.31 104 SER A O 1
ATOM 797 N N . GLU A 1 105 ? 13.608 -14.183 -26.228 1.00 94.31 105 GLU A N 1
ATOM 798 C CA . GLU A 1 105 ? 13.523 -13.021 -27.121 1.00 94.31 105 GLU A CA 1
ATOM 799 C C . GLU A 1 105 ? 14.452 -11.885 -26.679 1.00 94.31 105 GLU A C 1
ATOM 801 O O . GLU A 1 105 ? 15.034 -11.200 -27.518 1.00 94.31 105 GLU A O 1
ATOM 806 N N . PHE A 1 106 ? 14.609 -11.683 -25.366 1.00 93.31 106 PHE A N 1
ATOM 807 C CA . PHE A 1 106 ? 15.331 -10.529 -24.808 1.00 93.31 106 PHE A CA 1
ATOM 808 C C . PHE A 1 106 ? 16.660 -10.889 -24.125 1.00 93.31 106 PHE A C 1
ATOM 810 O O . PHE A 1 106 ? 17.387 -9.995 -23.684 1.00 93.31 106 PHE A O 1
ATOM 817 N N . GLY A 1 107 ? 16.999 -12.179 -24.030 1.00 93.50 107 GLY A N 1
ATOM 818 C CA . GLY A 1 107 ? 18.241 -12.651 -23.417 1.00 93.50 107 GLY A CA 1
ATOM 819 C C . GLY A 1 107 ? 18.359 -12.354 -21.919 1.00 93.50 107 GLY A C 1
ATOM 820 O O . GLY A 1 107 ? 19.469 -12.227 -21.420 1.00 93.50 107 GLY A O 1
ATOM 821 N N . VAL A 1 108 ? 17.263 -12.167 -21.184 1.00 94.81 108 VAL A N 1
ATOM 822 C CA . VAL A 1 108 ? 17.291 -11.903 -19.736 1.00 94.81 108 VAL A CA 1
ATOM 823 C C . VAL A 1 108 ? 17.643 -13.190 -18.985 1.00 94.81 108 VAL A C 1
ATOM 825 O O . VAL A 1 108 ? 16.808 -14.079 -18.860 1.00 94.81 108 VAL A O 1
ATOM 828 N N . ASP A 1 109 ? 18.868 -13.286 -18.472 1.00 92.69 109 ASP A N 1
ATOM 829 C CA . ASP A 1 109 ? 19.405 -14.463 -17.766 1.00 92.69 109 ASP A CA 1
ATOM 830 C C . ASP A 1 109 ? 19.451 -14.300 -16.236 1.00 92.69 109 ASP A C 1
ATOM 832 O O . ASP A 1 109 ? 19.637 -15.272 -15.504 1.00 92.69 109 ASP A O 1
ATOM 836 N N . SER A 1 110 ? 19.263 -13.077 -15.740 1.00 91.44 110 SER A N 1
ATOM 837 C CA . SER A 1 110 ? 19.366 -12.732 -14.326 1.00 91.44 110 SER A CA 1
ATOM 838 C C . SER A 1 110 ? 18.523 -11.500 -13.981 1.00 91.44 110 SER A C 1
ATOM 840 O O . SER A 1 110 ? 18.158 -10.694 -14.842 1.00 91.44 110 SER A O 1
ATOM 842 N N . THR A 1 111 ? 18.173 -11.362 -12.701 1.00 92.56 111 THR A N 1
ATOM 843 C CA . THR A 1 111 ? 17.376 -10.242 -12.182 1.00 92.56 111 THR A CA 1
ATOM 844 C C . THR A 1 111 ? 18.156 -9.441 -11.131 1.00 92.56 111 THR A C 1
ATOM 846 O O . THR A 1 111 ? 18.776 -10.064 -10.267 1.00 92.56 111 THR A O 1
ATOM 849 N N . PRO A 1 112 ? 18.057 -8.097 -11.122 1.00 94.44 112 PRO A N 1
ATOM 850 C CA . PRO A 1 112 ? 17.331 -7.280 -12.096 1.00 94.44 112 PRO A CA 1
ATOM 851 C C . PRO A 1 112 ? 18.106 -7.132 -13.420 1.00 94.44 112 PRO A C 1
ATOM 853 O O . PRO A 1 112 ? 19.332 -7.186 -13.444 1.00 94.44 112 PRO A O 1
ATOM 856 N N . THR A 1 113 ? 17.372 -6.941 -14.517 1.00 94.50 113 THR A N 1
ATOM 857 C CA . THR A 1 113 ? 17.898 -6.547 -15.833 1.00 94.50 113 THR A CA 1
ATOM 858 C C . THR A 1 113 ? 17.057 -5.378 -16.337 1.00 94.50 113 THR A C 1
ATOM 860 O O . THR A 1 113 ? 15.829 -5.424 -16.267 1.00 94.50 113 THR A O 1
ATOM 863 N N . PHE A 1 114 ? 17.710 -4.341 -16.850 1.00 94.38 114 PHE A N 1
ATOM 864 C CA . PHE A 1 114 ? 17.094 -3.123 -17.362 1.00 94.38 114 PHE A CA 1
ATOM 865 C C . PHE A 1 114 ? 17.341 -2.979 -18.865 1.00 94.38 114 PHE A C 1
ATOM 867 O O . PHE A 1 114 ? 18.376 -3.402 -19.381 1.00 94.38 114 PHE A O 1
ATOM 874 N N . PHE A 1 115 ? 16.400 -2.343 -19.561 1.00 93.00 115 PHE A N 1
ATOM 875 C CA . PHE A 1 115 ? 16.538 -1.968 -20.966 1.00 93.00 115 PHE A CA 1
ATOM 876 C C . PHE A 1 115 ? 16.357 -0.459 -21.095 1.00 93.00 115 PHE A C 1
ATOM 878 O O . PHE A 1 115 ? 15.292 0.060 -20.769 1.00 93.00 115 PHE A O 1
ATOM 885 N N . VAL A 1 116 ? 17.383 0.236 -21.582 1.00 93.31 116 VAL A N 1
ATOM 886 C CA . VAL A 1 116 ? 17.347 1.684 -21.834 1.00 93.31 116 VAL A CA 1
ATOM 887 C C . VAL A 1 116 ? 17.648 1.899 -23.311 1.00 93.31 116 VAL A C 1
ATOM 889 O O . VAL A 1 116 ? 18.713 1.510 -23.785 1.00 93.31 116 VAL A O 1
ATOM 892 N N . ASN A 1 117 ? 16.666 2.415 -24.058 1.00 91.19 117 ASN A N 1
ATOM 893 C CA . ASN A 1 117 ? 16.712 2.583 -25.519 1.00 91.19 117 ASN A CA 1
ATOM 894 C C . ASN A 1 117 ? 17.206 1.339 -26.280 1.00 91.19 117 ASN A C 1
ATOM 896 O O . ASN A 1 117 ? 18.030 1.409 -27.186 1.00 91.19 117 ASN A O 1
ATOM 900 N N . GLY A 1 118 ? 16.699 0.167 -25.883 1.00 88.25 118 GLY A N 1
ATOM 901 C CA . GLY A 1 118 ? 17.034 -1.124 -26.493 1.00 88.25 118 GLY A CA 1
ATOM 902 C C . GLY A 1 118 ? 18.360 -1.733 -26.023 1.00 88.25 118 GLY A C 1
ATOM 903 O O . GLY A 1 118 ? 18.627 -2.895 -26.321 1.00 88.25 118 GLY A O 1
ATOM 904 N N . LYS A 1 119 ? 19.172 -1.007 -25.244 1.00 90.38 119 LYS A N 1
ATOM 905 C CA . LYS A 1 119 ? 20.418 -1.522 -24.671 1.00 90.38 119 LYS A CA 1
ATOM 906 C C . LYS A 1 119 ? 20.161 -2.197 -23.323 1.00 90.38 119 LYS A C 1
ATOM 908 O O . LYS A 1 119 ? 19.516 -1.624 -22.447 1.00 90.38 119 LYS A O 1
ATOM 913 N N . ARG A 1 120 ? 20.662 -3.427 -23.177 1.00 91.50 120 ARG A N 1
ATOM 914 C CA . ARG A 1 120 ? 20.504 -4.284 -21.989 1.00 91.50 120 ARG A CA 1
ATOM 915 C C . ARG A 1 120 ? 21.569 -3.969 -20.931 1.00 91.50 120 ARG A C 1
ATOM 917 O O . ARG A 1 120 ? 22.754 -3.929 -21.256 1.00 91.50 120 ARG A O 1
ATOM 924 N N . TYR A 1 121 ? 21.146 -3.826 -19.677 1.00 92.69 121 TYR A N 1
ATOM 925 C CA . TYR A 1 121 ? 21.982 -3.593 -18.496 1.00 92.69 121 TYR A CA 1
ATOM 926 C C . TYR A 1 121 ? 21.621 -4.612 -17.410 1.00 92.69 121 TYR A C 1
ATOM 928 O O . TYR A 1 121 ? 20.460 -4.711 -17.026 1.00 92.69 121 TYR A O 1
ATOM 936 N N . VAL A 1 122 ? 22.593 -5.390 -16.935 1.00 93.69 122 VAL A N 1
ATOM 937 C CA . VAL A 1 122 ? 22.371 -6.512 -16.007 1.00 93.69 122 VAL A CA 1
ATOM 938 C C . VAL A 1 122 ? 22.863 -6.156 -14.606 1.00 93.69 122 VAL A C 1
ATOM 940 O O . VAL A 1 122 ? 23.941 -5.585 -14.462 1.00 93.69 122 VAL A O 1
ATOM 943 N N . GLY A 1 123 ? 22.102 -6.552 -13.585 1.00 91.75 123 GLY A N 1
ATOM 944 C CA . GLY A 1 123 ? 22.421 -6.322 -12.181 1.00 91.75 123 GLY A CA 1
ATOM 945 C C . GLY A 1 123 ? 21.725 -5.092 -11.602 1.00 91.75 123 GLY A C 1
ATOM 946 O O . GLY A 1 123 ? 21.116 -4.289 -12.309 1.00 91.75 123 GLY A O 1
ATOM 947 N N . ALA A 1 124 ? 21.770 -4.975 -10.275 1.00 92.62 124 ALA A N 1
ATOM 948 C CA . ALA A 1 124 ? 21.205 -3.828 -9.575 1.00 92.62 124 ALA A CA 1
ATOM 949 C C . ALA A 1 124 ? 22.101 -2.600 -9.790 1.00 92.62 124 ALA A C 1
ATOM 951 O O . ALA A 1 124 ? 23.232 -2.586 -9.313 1.00 92.62 124 ALA A O 1
ATOM 952 N N . LEU A 1 125 ? 21.581 -1.598 -10.500 1.00 92.56 125 LEU A N 1
ATOM 953 C CA . LEU A 1 125 ? 22.213 -0.290 -10.675 1.00 92.56 125 LEU A CA 1
ATOM 954 C C . LEU A 1 125 ? 21.836 0.628 -9.507 1.00 92.56 125 LEU A C 1
ATOM 956 O O . LEU A 1 125 ? 20.682 0.618 -9.062 1.00 92.56 125 LEU A O 1
ATOM 960 N N . SER A 1 126 ? 22.777 1.444 -9.035 1.00 95.12 126 SER A N 1
ATOM 961 C CA . SER A 1 126 ? 22.464 2.550 -8.128 1.00 95.12 126 SER A CA 1
ATOM 962 C C . SER A 1 126 ? 21.605 3.610 -8.841 1.00 95.12 126 SER A C 1
ATOM 964 O O . SER A 1 126 ? 21.581 3.664 -10.076 1.00 95.12 126 SER A O 1
ATOM 966 N N . PRO A 1 127 ? 20.891 4.479 -8.102 1.00 94.19 127 PRO A N 1
ATOM 967 C CA . PRO A 1 127 ? 20.171 5.599 -8.706 1.00 94.19 127 PRO A CA 1
ATOM 968 C C . PRO A 1 127 ? 21.065 6.484 -9.588 1.00 94.19 127 PRO A C 1
ATOM 970 O O . PRO A 1 127 ? 20.640 6.899 -10.664 1.00 94.19 127 PRO A O 1
ATOM 973 N N . GLU A 1 128 ? 22.308 6.733 -9.169 1.00 95.19 128 GLU A N 1
ATOM 974 C CA . GLU A 1 128 ? 23.285 7.528 -9.919 1.00 95.19 128 GLU A CA 1
ATOM 975 C C . GLU A 1 128 ? 23.721 6.816 -11.206 1.00 95.19 128 GLU A C 1
ATOM 977 O O . GLU A 1 128 ? 23.751 7.434 -12.270 1.00 95.19 128 GLU A O 1
ATOM 982 N N . GLU A 1 129 ? 24.006 5.511 -11.135 1.00 93.56 129 GLU A N 1
ATOM 983 C CA . GLU A 1 129 ? 24.355 4.695 -12.304 1.00 93.56 129 GLU A CA 1
ATOM 984 C C . GLU A 1 129 ? 23.197 4.626 -13.305 1.00 93.56 129 GLU A C 1
ATOM 986 O O . GLU A 1 129 ? 23.407 4.766 -14.509 1.00 93.56 129 GLU A O 1
ATOM 991 N N . MET A 1 130 ? 21.965 4.466 -12.816 1.00 93.44 130 MET A N 1
ATOM 992 C CA . MET A 1 130 ? 20.765 4.493 -13.649 1.00 93.44 130 MET A CA 1
ATOM 993 C C . MET A 1 130 ? 20.565 5.866 -14.307 1.00 93.44 130 MET A C 1
ATOM 995 O O . MET A 1 130 ? 20.282 5.916 -15.503 1.00 93.44 130 MET A O 1
ATOM 999 N N . SER A 1 131 ? 20.745 6.971 -13.567 1.00 93.44 131 SER A N 1
ATOM 1000 C CA . SER A 1 131 ? 20.649 8.334 -14.122 1.00 93.44 131 SER A CA 1
ATOM 1001 C C . SER A 1 131 ? 21.674 8.542 -15.230 1.00 93.44 131 SER A C 1
ATOM 1003 O O . SER A 1 131 ? 21.312 8.949 -16.329 1.00 93.44 131 SER A O 1
ATOM 1005 N N . ALA A 1 132 ? 22.931 8.164 -14.984 1.00 92.94 132 ALA A N 1
ATOM 1006 C CA . ALA A 1 132 ? 23.995 8.258 -15.977 1.00 92.94 132 ALA A CA 1
ATOM 1007 C C . ALA A 1 132 ? 23.695 7.414 -17.226 1.00 92.94 132 ALA A C 1
ATOM 1009 O O .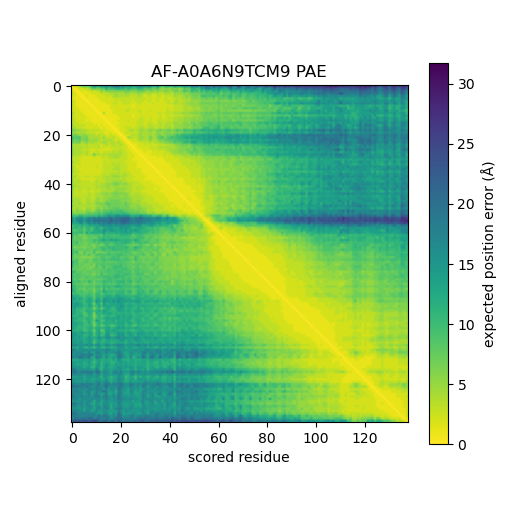 ALA A 1 132 ? 23.934 7.857 -18.349 1.00 92.94 132 ALA A O 1
ATOM 1010 N N . VAL A 1 133 ? 23.141 6.208 -17.054 1.00 92.31 133 VAL A N 1
ATOM 1011 C CA . VAL A 1 133 ? 22.713 5.358 -18.173 1.00 92.31 133 VAL A CA 1
ATOM 1012 C C . VAL A 1 133 ? 21.574 6.005 -18.967 1.00 92.31 133 VAL A C 1
ATOM 1014 O O . VAL A 1 133 ? 21.608 5.958 -20.194 1.00 92.31 133 VAL A O 1
ATOM 1017 N N . ILE A 1 134 ? 20.578 6.600 -18.312 1.00 92.12 134 ILE A N 1
ATOM 1018 C CA . ILE A 1 134 ? 19.457 7.264 -18.992 1.00 92.12 134 ILE A CA 1
ATOM 1019 C C . ILE A 1 134 ? 19.944 8.508 -19.738 1.00 92.12 134 ILE A C 1
ATOM 1021 O O . ILE A 1 134 ? 19.698 8.624 -20.934 1.00 92.12 134 ILE A O 1
ATOM 1025 N N . GLU A 1 135 ? 20.683 9.394 -19.070 1.00 93.00 135 GLU A N 1
ATOM 1026 C CA . GLU A 1 135 ? 21.221 10.628 -19.657 1.00 93.00 135 GLU A CA 1
ATOM 1027 C C . GLU A 1 135 ? 22.131 10.359 -20.856 1.00 93.00 135 GLU A C 1
ATOM 1029 O O . GLU A 1 135 ? 22.067 11.076 -21.848 1.00 93.00 135 GLU A O 1
ATOM 1034 N N . ALA A 1 136 ? 22.938 9.297 -20.804 1.00 88.19 136 ALA A N 1
ATOM 1035 C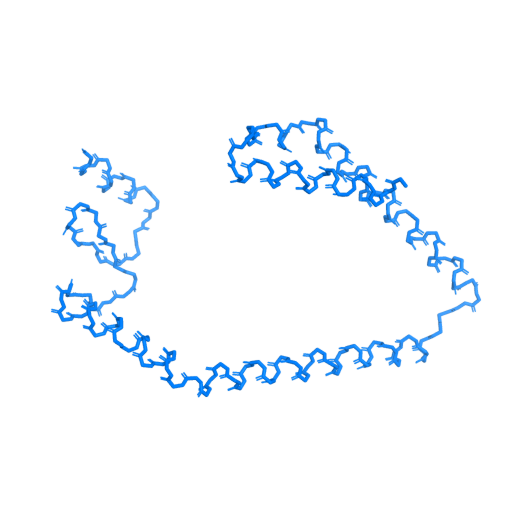 CA . ALA A 1 136 ? 23.813 8.918 -21.910 1.00 88.19 136 ALA A CA 1
ATOM 1036 C C . ALA A 1 136 ? 23.073 8.336 -23.129 1.00 88.19 136 ALA A C 1
ATOM 1038 O O . ALA A 1 136 ? 23.700 8.150 -24.172 1.00 88.19 136 ALA A O 1
ATOM 1039 N N . ASN A 1 137 ? 21.788 7.988 -22.999 1.00 84.44 137 ASN A N 1
ATOM 1040 C CA . ASN A 1 137 ? 20.998 7.387 -24.074 1.00 84.44 137 ASN A CA 1
ATOM 1041 C C . ASN A 1 137 ? 19.790 8.235 -24.511 1.00 84.44 137 ASN A C 1
ATOM 1043 O O . ASN A 1 137 ? 19.167 7.843 -25.495 1.00 84.44 137 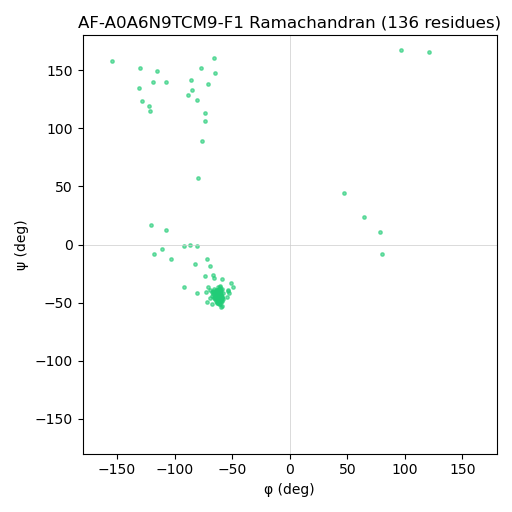ASN A O 1
ATOM 1047 N N . LEU A 1 138 ? 19.447 9.330 -23.821 1.00 78.25 138 LEU A N 1
ATOM 1048 C CA . LEU A 1 138 ? 18.446 10.322 -24.258 1.00 78.25 138 LEU A CA 1
ATOM 1049 C C . LEU A 1 138 ? 18.892 11.056 -25.532 1.00 78.25 138 LEU A C 1
ATOM 1051 O O . LEU A 1 138 ? 17.999 11.316 -26.370 1.00 78.25 138 LEU A O 1
#

pLDDT: mean 92.84, std 5.12, range [61.03, 98.56]

InterPro domains:
  IPR012429 Heparan-alpha-glucosaminide N-acetyltransferase, catalytic domain [PF07786] (1-85)
  IPR036249 Thioredoxin-like superfamily [SSF52833] (64-136)

Foldseek 3Di:
DLVVLVVVLVVQVVCCVVVVDPPVVCVDPVNVVSVVVSVVVVVVVVVVVVCVVAVPHDPVVVVVVVVVVVVVVVVVVVVVVVVVVVPPVVVVVVVVVVVCCCCPVVVPPDPPWDAAPNDIDDDDDDPVRVVVVNVVRD

Solvent-accessible surface area (backbone atoms only — not comparable to full-atom values): 8017 Å² total; per-residue (Å²): 110,72,68,57,53,53,51,53,55,50,51,54,50,51,35,26,76,72,65,81,38,62,66,65,61,67,71,28,67,71,47,48,51,50,53,50,51,53,54,48,52,50,52,50,52,51,50,53,50,50,52,68,74,31,75,93,53,80,62,58,70,64,51,49,55,53,51,50,54,53,52,49,54,51,51,52,52,50,51,52,54,51,52,52,57,74,65,36,60,68,60,51,50,52,52,51,51,52,52,51,45,36,38,73,78,68,64,51,87,60,83,48,62,48,72,60,94,85,44,80,44,79,51,84,68,52,75,67,57,46,48,53,55,48,67,76,66,110

Radius of gyration: 25.55 Å; Cα contacts (8 Å, |Δi|>4): 51; chains: 1; bounding box: 44×47×63 Å

Organism: NCBI:txid2696469

Sequence (138 aa):
MAILGVVVYHFGWDLSFFGFASPDMMFSEPVIIFARALAGSFMFLAGVSLVLAHGNGVRWRKFRQRLAKVAAAAAVISIVTFTACLQDTDLQAKVVATQERGQSEFGVDSTPTFFVNGKRYVGALSPEEMSAVIEANL

Mean predicted aligned error: 8.76 Å